Protein AF-A0A9D1E431-F1 (afdb_monomer_lite)

Sequence (85 aa):
MLSVIALVLTIIGALNWLLVGIFTFNFVTWITFGMVWLERLIYILVGIAGIYMLVWLIVSRAHMVEDEKTQRDYKYSQHKTLRNE

Secondary structure (DSSP, 8-state):
-HHHHHHHHHHHHHHHHHHHHHH---HHHHHTTT-HHHHHHHHHHHHHHHHHHHHHHHHHHHHHHHHHHHHHHHHHHHHHHTT--

pLDDT: mean 73.16, std 6.1, range [53.31, 85.0]

Radius of gyration: 22.37 Å; chains: 1; bounding box: 57×23×56 Å

Foldseek 3Di:
DVLVVLVVLLVVVVVQVVCCVPPVDRPLCVVVVNPPVSSVVVVVVSVVSNVVNVVVVVVVVVVVVVVVVVVVVVVVVVVVVVVVD

Organism: NCBI:txid2840821

InterPro domains:
  IPR007211 Protein of unknown function DUF378 [PF04070] (2-57)
  IPR007211 Protein of unknown function DUF378 [PTHR37304] (2-68)

Structure (mmCIF, N/CA/C/O backbone):
data_AF-A0A9D1E431-F1
#
_entry.id   AF-A0A9D1E431-F1
#
loop_
_atom_site.group_PDB
_atom_site.id
_atom_site.type_symbol
_atom_site.label_atom_id
_atom_site.label_alt_id
_atom_site.label_comp_id
_atom_site.label_asym_id
_atom_site.label_entity_id
_atom_site.label_seq_id
_atom_site.pdbx_PDB_ins_code
_atom_site.Cartn_x
_atom_site.Cartn_y
_atom_site.Cartn_z
_atom_site.occupancy
_atom_site.B_iso_or_equiv
_atom_site.auth_seq_id
_atom_site.auth_comp_id
_atom_site.auth_asym_id
_atom_site.auth_atom_id
_atom_site.pdbx_PDB_model_num
ATOM 1 N N . MET A 1 1 ? -7.640 11.940 7.406 1.00 53.31 1 MET A N 1
ATOM 2 C CA . MET A 1 1 ? -6.900 12.381 6.197 1.00 53.31 1 MET A CA 1
ATOM 3 C C . MET A 1 1 ? -5.865 11.348 5.731 1.00 53.31 1 MET A C 1
ATOM 5 O O . MET A 1 1 ? -5.883 11.031 4.551 1.00 53.31 1 MET A O 1
ATOM 9 N N . LEU A 1 2 ? -5.054 10.730 6.611 1.00 55.69 2 LEU A N 1
ATOM 10 C CA . LEU A 1 2 ? -4.149 9.618 6.234 1.00 55.69 2 LEU A CA 1
ATOM 11 C C . LEU A 1 2 ? -4.853 8.393 5.612 1.00 55.69 2 LEU A C 1
ATOM 13 O O . LEU A 1 2 ? -4.291 7.738 4.741 1.00 55.69 2 LEU A O 1
ATOM 17 N N . SER A 1 3 ? -6.095 8.112 6.008 1.00 62.38 3 SER A N 1
ATOM 18 C CA . SER A 1 3 ? -6.887 6.975 5.513 1.00 62.38 3 SER A CA 1
ATOM 19 C C . SER A 1 3 ? -7.114 7.002 3.998 1.00 62.38 3 SER A C 1
ATOM 21 O O . SER A 1 3 ? -7.111 5.960 3.354 1.00 62.38 3 SER A O 1
ATOM 23 N N . VAL A 1 4 ? -7.276 8.196 3.418 1.00 64.94 4 VAL A N 1
ATOM 24 C CA . VAL A 1 4 ? -7.478 8.369 1.971 1.00 64.94 4 VAL A CA 1
ATOM 25 C C . VAL A 1 4 ? -6.174 8.113 1.222 1.00 64.94 4 VAL A C 1
ATOM 27 O O . VAL A 1 4 ? -6.177 7.448 0.194 1.00 64.94 4 VAL A O 1
ATOM 30 N N . ILE A 1 5 ? -5.048 8.574 1.772 1.00 67.19 5 ILE A N 1
ATOM 31 C CA . ILE A 1 5 ? -3.716 8.372 1.188 1.00 67.19 5 ILE A CA 1
ATOM 32 C C . ILE A 1 5 ? -3.367 6.877 1.168 1.00 67.19 5 ILE A C 1
ATOM 34 O O . ILE A 1 5 ? -2.914 6.366 0.145 1.00 67.19 5 ILE A O 1
ATOM 38 N N . ALA A 1 6 ? -3.649 6.154 2.257 1.00 62.28 6 ALA A N 1
ATOM 39 C CA . ALA A 1 6 ? -3.455 4.705 2.325 1.00 62.28 6 ALA A CA 1
ATOM 40 C C . ALA A 1 6 ? -4.344 3.945 1.318 1.00 62.28 6 ALA A C 1
ATOM 42 O O . ALA A 1 6 ? -3.882 3.001 0.673 1.00 62.28 6 ALA A O 1
ATOM 43 N N . LEU A 1 7 ? -5.593 4.398 1.141 1.00 65.12 7 LEU A N 1
ATOM 44 C CA . LEU A 1 7 ? -6.554 3.834 0.188 1.00 65.12 7 LEU A CA 1
ATOM 45 C C . LEU A 1 7 ? -6.127 4.025 -1.260 1.00 65.12 7 LEU A C 1
ATOM 47 O O . LEU A 1 7 ? -6.151 3.075 -2.039 1.00 65.12 7 LEU A O 1
ATOM 51 N N . VAL A 1 8 ? -5.656 5.220 -1.599 1.00 70.38 8 VAL A N 1
ATOM 52 C CA . VAL A 1 8 ? -5.113 5.513 -2.924 1.00 70.38 8 VAL A CA 1
ATOM 53 C C . VAL A 1 8 ? -3.876 4.653 -3.209 1.00 70.38 8 VAL A C 1
ATOM 55 O O . VAL A 1 8 ? -3.816 4.036 -4.269 1.00 70.38 8 VAL A O 1
ATOM 58 N N . LEU A 1 9 ? -2.934 4.520 -2.265 1.00 66.75 9 LEU 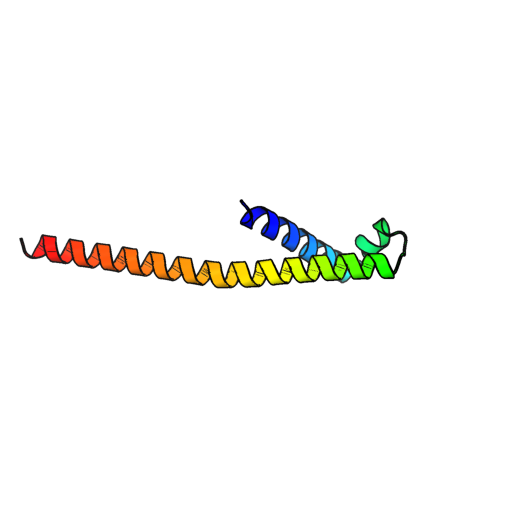A N 1
ATOM 59 C CA . LEU A 1 9 ? -1.743 3.677 -2.464 1.00 66.75 9 LEU A CA 1
ATOM 60 C C . LEU A 1 9 ? -2.086 2.198 -2.692 1.00 66.75 9 LEU A C 1
ATOM 62 O O . LEU A 1 9 ? -1.485 1.550 -3.548 1.00 66.75 9 LEU A O 1
ATOM 66 N N . THR A 1 10 ? -3.066 1.662 -1.967 1.00 70.88 10 THR A N 1
ATOM 67 C CA . THR A 1 10 ? -3.453 0.249 -2.107 1.00 70.88 10 THR A CA 1
ATOM 68 C C . THR A 1 10 ? -4.244 -0.012 -3.382 1.00 70.88 10 THR A C 1
ATOM 70 O O . THR A 1 10 ? -4.038 -1.048 -4.010 1.00 70.88 10 THR A O 1
ATOM 73 N N . ILE A 1 11 ? -5.086 0.930 -3.825 1.00 75.88 11 ILE A N 1
ATOM 74 C CA . ILE A 1 11 ? -5.744 0.847 -5.139 1.00 75.88 11 ILE A CA 1
ATOM 75 C C . ILE A 1 11 ? -4.699 0.856 -6.261 1.00 75.88 11 ILE A C 1
ATOM 77 O O . ILE A 1 11 ? -4.792 0.045 -7.180 1.00 75.88 11 ILE A O 1
ATOM 81 N N . ILE A 1 12 ? -3.677 1.714 -6.170 1.00 76.00 12 ILE A N 1
ATOM 82 C CA . ILE A 1 12 ? -2.576 1.755 -7.145 1.00 76.00 12 ILE A CA 1
ATOM 83 C C . ILE A 1 12 ? -1.818 0.417 -7.168 1.00 76.00 12 ILE A C 1
ATOM 85 O O . ILE A 1 12 ? -1.526 -0.103 -8.245 1.00 76.00 12 ILE A O 1
ATOM 89 N N . GLY A 1 13 ? -1.558 -0.183 -6.001 1.00 71.25 13 GLY A N 1
ATOM 90 C CA . GLY A 1 13 ? -0.968 -1.520 -5.899 1.00 71.25 13 GLY A CA 1
ATOM 91 C C . GLY A 1 13 ? -1.842 -2.606 -6.537 1.00 71.25 13 GLY A C 1
ATOM 92 O O . GLY A 1 13 ? -1.360 -3.368 -7.370 1.00 71.25 13 GLY A O 1
ATOM 93 N N . ALA A 1 14 ? -3.136 -2.650 -6.214 1.00 75.19 14 ALA A N 1
ATOM 94 C CA . ALA A 1 14 ? -4.068 -3.637 -6.762 1.00 75.19 14 ALA A CA 1
ATOM 95 C C . ALA A 1 14 ? -4.221 -3.521 -8.287 1.00 75.19 14 ALA A C 1
ATOM 97 O O . ALA A 1 14 ? -4.235 -4.537 -8.980 1.00 75.19 14 ALA A O 1
ATOM 98 N N . LEU A 1 15 ? -4.276 -2.296 -8.821 1.00 74.31 15 LEU A N 1
ATOM 99 C CA . LEU A 1 15 ? -4.309 -2.057 -10.265 1.00 74.31 15 LEU A CA 1
ATOM 100 C C . LEU A 1 15 ? -3.014 -2.507 -10.946 1.00 74.31 15 LEU A C 1
ATOM 102 O O . LEU A 1 15 ? -3.074 -3.105 -12.016 1.00 74.31 15 LEU A O 1
ATOM 106 N N . ASN A 1 16 ? -1.852 -2.279 -10.327 1.00 70.38 16 ASN A N 1
ATOM 107 C CA . ASN A 1 16 ? -0.580 -2.766 -10.854 1.00 70.38 16 ASN A CA 1
ATOM 108 C C . ASN A 1 16 ? -0.560 -4.303 -10.940 1.00 70.38 16 ASN A C 1
ATOM 110 O O . ASN A 1 16 ? -0.307 -4.850 -12.008 1.00 70.38 16 ASN A O 1
ATOM 114 N N . TRP A 1 17 ? -0.933 -4.995 -9.860 1.00 71.44 17 TRP A N 1
ATOM 115 C CA . TRP A 1 17 ? -1.004 -6.460 -9.837 1.00 71.44 17 TRP A CA 1
ATOM 116 C C . TRP A 1 17 ? -2.049 -7.028 -10.810 1.00 71.44 17 TRP A C 1
ATOM 118 O O . TRP A 1 17 ? -1.813 -8.073 -11.415 1.00 71.44 17 TRP A O 1
ATOM 128 N N . LEU A 1 18 ? -3.171 -6.330 -11.026 1.00 75.38 18 LEU A N 1
ATOM 129 C CA . LEU A 1 18 ? -4.167 -6.686 -12.042 1.00 75.38 18 LEU A CA 1
ATOM 130 C C . LEU A 1 18 ? -3.588 -6.587 -13.464 1.00 75.38 18 LEU A C 1
ATOM 132 O O . LEU A 1 18 ? -3.776 -7.492 -14.275 1.00 75.38 18 LEU A O 1
ATOM 136 N N . LEU A 1 19 ? -2.859 -5.507 -13.761 1.00 67.62 19 LEU A N 1
ATOM 137 C CA . LEU A 1 19 ? -2.199 -5.299 -15.054 1.00 67.62 19 LEU A CA 1
ATOM 138 C C . LEU A 1 19 ? -1.093 -6.337 -15.306 1.00 67.62 19 LEU A C 1
ATOM 140 O O . LEU A 1 19 ? -0.983 -6.859 -16.416 1.00 67.62 19 LEU A O 1
ATOM 144 N N . VAL A 1 20 ? -0.321 -6.691 -14.277 1.00 69.19 20 VAL A N 1
ATOM 145 C CA . VAL A 1 20 ? 0.692 -7.755 -14.351 1.00 69.19 20 VAL A CA 1
ATOM 146 C C . VAL A 1 20 ? 0.044 -9.129 -14.547 1.00 69.19 20 VAL A C 1
ATOM 148 O O . VAL A 1 20 ? 0.542 -9.926 -15.335 1.00 69.19 20 VAL A O 1
ATOM 151 N N . GLY A 1 21 ? -1.088 -9.411 -13.897 1.00 66.00 21 GLY A N 1
ATOM 152 C CA . GLY A 1 21 ? -1.784 -10.695 -14.025 1.00 66.00 21 GLY A CA 1
ATOM 153 C C . GLY A 1 21 ? -2.472 -10.906 -15.377 1.00 66.00 21 GLY A C 1
ATOM 154 O O . GLY A 1 21 ? -2.413 -12.003 -15.925 1.00 66.00 21 GLY A O 1
ATOM 155 N N . ILE A 1 22 ? -3.114 -9.870 -15.926 1.00 71.12 22 ILE A N 1
ATOM 156 C CA . ILE A 1 22 ? -3.886 -9.977 -17.178 1.00 71.12 22 ILE A CA 1
ATOM 157 C C . ILE A 1 22 ? -3.003 -9.747 -18.407 1.00 71.12 22 ILE A C 1
ATOM 159 O O . ILE A 1 22 ? -3.131 -10.453 -19.403 1.00 71.12 22 ILE A O 1
ATOM 163 N N . PHE A 1 23 ? -2.107 -8.762 -18.348 1.00 68.69 23 PHE A N 1
ATOM 164 C CA . PHE A 1 23 ? -1.347 -8.299 -19.511 1.00 68.69 23 PHE A CA 1
ATOM 165 C C . PHE A 1 23 ? 0.155 -8.561 -19.400 1.00 68.69 23 PHE A C 1
ATOM 167 O O . PHE A 1 23 ? 0.891 -8.160 -20.296 1.00 68.69 23 PHE A O 1
ATOM 174 N N . THR A 1 24 ? 0.636 -9.186 -18.310 1.00 64.62 24 THR A N 1
ATOM 175 C CA . THR A 1 24 ? 2.081 -9.287 -17.989 1.00 64.62 24 THR A CA 1
ATOM 176 C C . THR A 1 24 ? 2.816 -7.940 -18.058 1.00 64.62 24 THR A C 1
ATOM 178 O O . THR A 1 24 ? 4.041 -7.880 -18.156 1.00 64.62 24 THR A O 1
ATOM 181 N N . PHE A 1 25 ? 2.069 -6.832 -17.971 1.00 62.97 25 PHE A N 1
ATOM 182 C CA . PHE A 1 25 ? 2.583 -5.487 -18.163 1.00 62.97 25 PHE A CA 1
ATOM 183 C C . PHE A 1 25 ? 2.919 -4.863 -16.813 1.00 62.97 25 PHE A C 1
ATOM 185 O O . PHE A 1 25 ? 2.043 -4.495 -16.031 1.00 62.97 25 PHE A O 1
ATOM 192 N N . ASN A 1 26 ? 4.215 -4.722 -16.555 1.00 68.38 26 ASN A N 1
ATOM 193 C CA . ASN A 1 26 ? 4.723 -4.051 -15.371 1.00 68.38 26 ASN A CA 1
ATOM 194 C C . ASN A 1 26 ? 4.861 -2.545 -15.646 1.00 68.38 26 ASN A C 1
ATOM 196 O O . ASN A 1 26 ? 5.842 -2.097 -16.240 1.00 68.38 26 ASN A O 1
ATOM 200 N N . PHE A 1 27 ? 3.906 -1.744 -15.163 1.00 68.94 27 PHE A N 1
ATOM 201 C CA . PHE A 1 27 ? 3.965 -0.277 -15.281 1.00 68.94 27 PHE A CA 1
ATOM 202 C C . PHE A 1 27 ? 5.225 0.302 -14.610 1.00 68.94 27 PHE A C 1
ATOM 204 O O . PHE A 1 27 ? 5.806 1.275 -15.087 1.00 68.94 27 PHE A O 1
ATOM 211 N N . VAL A 1 28 ? 5.683 -0.337 -13.524 1.00 67.56 28 VAL A N 1
ATOM 212 C CA . VAL A 1 28 ? 6.932 0.023 -12.834 1.00 67.56 28 VAL A CA 1
ATOM 213 C C . VAL A 1 28 ? 8.135 -0.201 -13.750 1.00 67.56 28 VAL A C 1
ATOM 215 O O . VAL A 1 28 ? 8.948 0.698 -13.884 1.00 67.56 28 VAL A O 1
ATOM 218 N N . THR A 1 29 ? 8.221 -1.338 -14.442 1.00 72.12 29 THR A N 1
ATOM 219 C CA . THR A 1 29 ? 9.297 -1.616 -15.413 1.00 72.12 29 THR A CA 1
ATOM 220 C C . THR A 1 29 ? 9.348 -0.602 -16.538 1.00 72.12 29 THR A C 1
ATOM 222 O O . THR A 1 29 ? 10.423 -0.194 -16.978 1.00 72.12 29 THR A O 1
ATOM 225 N N . TRP A 1 30 ? 8.169 -0.183 -16.993 1.00 73.31 30 TRP A N 1
ATOM 226 C CA . TRP A 1 30 ? 8.047 0.789 -18.064 1.00 73.31 30 TRP A CA 1
ATOM 227 C C . TRP A 1 30 ? 8.574 2.169 -17.646 1.00 73.31 30 TRP A C 1
ATOM 229 O O . TRP A 1 30 ? 9.306 2.793 -18.409 1.00 73.31 30 TRP A O 1
ATOM 239 N N . ILE A 1 31 ? 8.283 2.617 -16.417 1.00 77.31 31 ILE A N 1
ATOM 240 C CA . ILE A 1 31 ? 8.765 3.914 -15.913 1.00 77.31 31 ILE A CA 1
ATOM 241 C C . ILE A 1 31 ? 10.221 3.876 -15.427 1.00 77.31 31 ILE A C 1
ATOM 243 O O . ILE A 1 31 ? 10.917 4.886 -15.496 1.00 77.31 31 ILE A O 1
ATOM 247 N N . THR A 1 32 ? 10.708 2.730 -14.946 1.00 73.19 32 THR A N 1
ATOM 248 C CA . THR A 1 32 ? 12.102 2.561 -14.498 1.00 73.19 32 THR A CA 1
ATOM 249 C C . THR A 1 32 ? 13.059 2.233 -15.644 1.00 73.19 32 THR A C 1
ATOM 251 O O . THR A 1 32 ? 14.248 2.026 -15.393 1.00 73.19 32 THR A O 1
ATOM 254 N N . PHE A 1 33 ? 12.563 2.177 -16.888 1.00 74.50 33 PHE A N 1
ATOM 255 C CA . PHE A 1 33 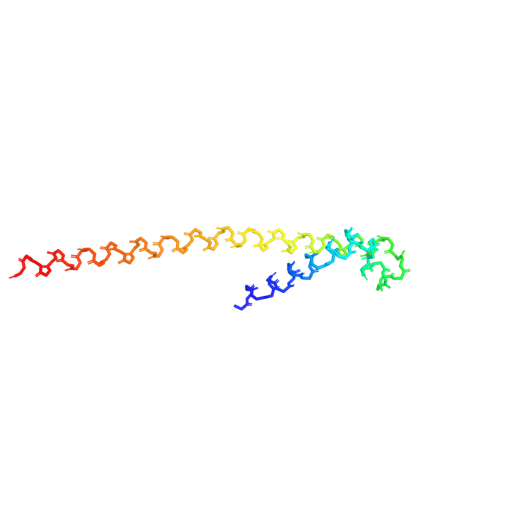? 13.333 1.858 -18.094 1.00 74.50 33 PHE A CA 1
ATOM 256 C C . PHE A 1 33 ? 14.171 0.567 -17.962 1.00 74.50 33 PHE A C 1
ATOM 258 O O . PHE A 1 33 ? 15.258 0.460 -18.527 1.00 74.50 33 PHE A O 1
ATOM 265 N N . GLY A 1 34 ? 13.686 -0.419 -17.197 1.00 71.94 34 GLY A N 1
ATOM 266 C CA . GLY A 1 34 ? 14.368 -1.704 -16.994 1.00 71.94 34 GLY A CA 1
ATOM 267 C C . GLY A 1 34 ? 15.450 -1.726 -15.904 1.00 71.94 34 GLY A C 1
ATOM 268 O O . GLY A 1 34 ? 16.212 -2.691 -15.813 1.00 71.94 34 GLY A O 1
ATOM 269 N N . MET A 1 35 ? 15.542 -0.705 -15.043 1.00 77.56 35 MET A N 1
ATOM 270 C CA . MET A 1 35 ? 16.427 -0.757 -13.874 1.00 77.56 35 MET A CA 1
ATOM 271 C C . MET A 1 35 ? 15.874 -1.686 -12.778 1.00 77.56 35 MET A C 1
ATOM 273 O O . MET A 1 35 ? 15.065 -1.284 -11.941 1.00 77.56 35 MET A O 1
ATOM 277 N N . VAL A 1 36 ? 16.395 -2.917 -12.733 1.00 76.06 36 VAL A N 1
ATOM 278 C CA . VAL A 1 36 ? 15.971 -3.999 -11.815 1.00 76.06 36 VAL A CA 1
ATOM 279 C C . VAL A 1 36 ? 16.052 -3.611 -10.330 1.00 76.06 36 VAL A C 1
ATOM 281 O O . VAL A 1 36 ? 15.234 -4.035 -9.515 1.00 76.06 36 VAL A O 1
ATOM 284 N N . TRP A 1 37 ? 17.042 -2.806 -9.938 1.00 75.88 37 TRP A N 1
ATOM 285 C CA . TRP A 1 37 ? 17.212 -2.387 -8.541 1.00 75.88 37 TRP A CA 1
ATOM 286 C C . TRP A 1 37 ? 16.151 -1.361 -8.108 1.00 75.88 37 TRP A C 1
ATOM 288 O O . TRP A 1 37 ? 15.657 -1.425 -6.982 1.00 75.88 37 TRP A O 1
ATOM 298 N N . LEU A 1 38 ? 15.763 -0.460 -9.015 1.00 73.31 38 LEU A N 1
ATOM 299 C CA . LEU A 1 38 ? 14.782 0.592 -8.758 1.00 73.31 38 LEU A CA 1
ATOM 300 C C . LEU A 1 38 ? 13.355 0.029 -8.725 1.00 73.31 38 LEU A C 1
ATOM 302 O O . LEU A 1 38 ? 12.562 0.403 -7.864 1.00 73.31 38 LEU A O 1
ATOM 306 N N . GLU A 1 39 ? 13.053 -0.940 -9.591 1.00 72.31 39 GLU A N 1
ATOM 307 C CA . GLU A 1 39 ? 11.812 -1.722 -9.523 1.00 72.31 39 GLU A CA 1
ATOM 308 C C . GLU A 1 39 ? 11.615 -2.387 -8.169 1.00 72.31 39 GLU A C 1
ATOM 310 O O . GLU A 1 39 ? 10.548 -2.274 -7.571 1.00 72.31 39 GLU A O 1
ATOM 315 N N . ARG A 1 40 ? 12.650 -3.075 -7.671 1.00 77.19 40 ARG A N 1
ATOM 316 C CA . ARG A 1 40 ? 12.590 -3.766 -6.379 1.00 77.19 40 ARG A CA 1
ATOM 317 C C . ARG A 1 40 ? 12.291 -2.790 -5.251 1.00 77.19 40 ARG A C 1
ATOM 319 O O . ARG A 1 40 ? 11.473 -3.104 -4.393 1.00 77.19 40 ARG A O 1
ATOM 326 N N . LEU A 1 41 ? 12.897 -1.603 -5.276 1.00 79.31 41 LEU A N 1
ATOM 327 C CA . LEU A 1 41 ? 12.626 -0.562 -4.288 1.00 79.31 41 LEU A CA 1
ATOM 328 C C . LEU A 1 41 ? 11.156 -0.116 -4.329 1.00 79.31 41 LEU A C 1
ATOM 330 O O . LEU A 1 41 ? 10.511 -0.042 -3.285 1.00 79.31 41 LEU A O 1
ATOM 334 N N . ILE A 1 42 ? 10.606 0.117 -5.523 1.00 77.75 42 ILE A N 1
ATOM 335 C CA . ILE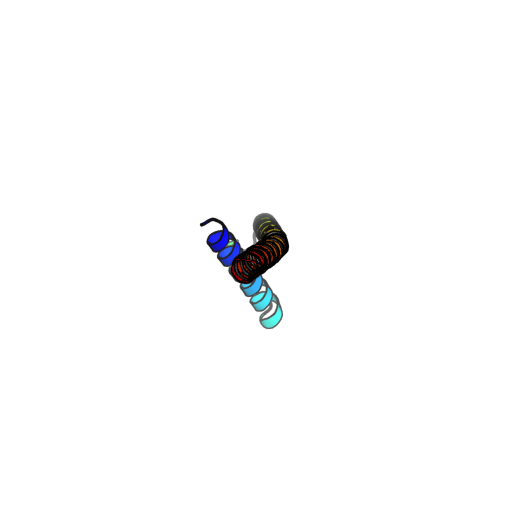 A 1 42 ? 9.201 0.513 -5.699 1.00 77.75 42 ILE A CA 1
ATOM 336 C C . ILE A 1 42 ? 8.261 -0.608 -5.244 1.00 77.75 42 ILE A C 1
ATOM 338 O O . ILE A 1 42 ? 7.308 -0.339 -4.518 1.00 77.75 42 ILE A O 1
ATOM 342 N N . TYR A 1 43 ? 8.544 -1.865 -5.587 1.00 72.19 43 TYR A N 1
ATOM 343 C CA . TYR A 1 43 ? 7.729 -2.996 -5.139 1.00 72.19 43 TYR A CA 1
ATOM 344 C C . TYR A 1 43 ? 7.766 -3.191 -3.624 1.00 72.19 43 TYR A C 1
ATOM 346 O O . TYR A 1 43 ? 6.727 -3.474 -3.030 1.00 72.19 43 TYR A O 1
ATOM 354 N N . ILE A 1 44 ? 8.918 -2.987 -2.981 1.00 77.25 44 ILE A N 1
ATOM 355 C CA . ILE A 1 44 ? 9.030 -3.023 -1.518 1.00 77.25 44 ILE A CA 1
ATOM 356 C C . ILE A 1 44 ? 8.192 -1.898 -0.895 1.00 77.25 44 ILE A C 1
ATOM 358 O O . ILE A 1 44 ? 7.427 -2.155 0.032 1.00 77.25 44 ILE A O 1
ATOM 362 N N . LEU A 1 45 ? 8.267 -0.673 -1.426 1.00 75.88 45 LEU A N 1
ATOM 363 C CA . LEU A 1 45 ? 7.478 0.465 -0.937 1.00 75.88 45 LEU A CA 1
ATOM 364 C C . LEU A 1 45 ? 5.968 0.243 -1.107 1.00 75.88 45 LEU A C 1
ATOM 366 O O . LEU A 1 45 ? 5.200 0.481 -0.174 1.00 75.88 45 LEU A O 1
ATOM 370 N N . VAL A 1 46 ? 5.542 -0.260 -2.268 1.00 76.12 46 VAL A N 1
ATOM 371 C CA . VAL A 1 46 ? 4.139 -0.605 -2.545 1.00 76.12 46 VAL A CA 1
ATOM 372 C C . VAL A 1 46 ? 3.668 -1.740 -1.632 1.00 76.12 46 VAL A C 1
ATOM 374 O O . VAL A 1 46 ? 2.572 -1.664 -1.080 1.00 76.12 46 VAL A O 1
ATOM 377 N N . GLY A 1 47 ? 4.501 -2.762 -1.414 1.00 74.56 47 GLY A N 1
ATOM 378 C CA . GLY A 1 47 ? 4.207 -3.871 -0.505 1.00 74.56 47 GLY A CA 1
ATOM 379 C C . GLY A 1 47 ? 4.026 -3.412 0.943 1.00 74.56 47 GLY A C 1
ATOM 380 O O . GLY A 1 47 ? 3.034 -3.765 1.580 1.00 74.56 47 GLY A O 1
ATOM 381 N N . ILE A 1 48 ? 4.928 -2.564 1.449 1.00 75.69 48 ILE A N 1
ATOM 382 C CA . ILE A 1 48 ? 4.836 -1.989 2.802 1.00 75.69 48 ILE A CA 1
ATOM 383 C C . ILE A 1 48 ? 3.568 -1.141 2.946 1.00 75.69 48 ILE A C 1
ATOM 385 O O . ILE A 1 48 ? 2.861 -1.255 3.949 1.00 75.69 48 ILE A O 1
ATOM 389 N N . ALA A 1 49 ? 3.240 -0.329 1.939 1.00 72.44 49 ALA A N 1
ATOM 390 C CA . ALA A 1 49 ? 2.026 0.479 1.950 1.00 72.44 49 ALA A CA 1
ATOM 391 C C . ALA A 1 49 ? 0.747 -0.374 1.959 1.00 72.44 49 ALA A C 1
ATOM 393 O O . ALA A 1 49 ? -0.177 -0.083 2.721 1.00 72.44 49 ALA A O 1
ATOM 394 N N . GLY A 1 50 ? 0.715 -1.451 1.168 1.00 73.31 50 GLY A N 1
ATOM 395 C CA . GLY A 1 50 ? -0.400 -2.398 1.150 1.00 73.31 50 GLY A CA 1
ATOM 396 C C . GLY A 1 50 ? -0.591 -3.102 2.496 1.00 73.31 50 GLY A C 1
ATOM 397 O O . GLY A 1 50 ? -1.714 -3.183 2.994 1.00 73.31 50 GLY A O 1
ATOM 398 N N . ILE A 1 51 ? 0.500 -3.544 3.135 1.00 75.31 51 ILE A N 1
ATOM 399 C CA . ILE A 1 51 ? 0.456 -4.161 4.472 1.00 75.31 51 ILE A CA 1
ATOM 400 C C . ILE A 1 51 ? -0.054 -3.162 5.516 1.00 75.31 51 ILE A C 1
ATOM 402 O O . ILE A 1 51 ? -0.933 -3.502 6.308 1.00 75.31 51 ILE A O 1
ATOM 406 N N . TYR A 1 52 ? 0.447 -1.923 5.506 1.00 73.81 52 TYR A N 1
ATOM 407 C CA . TYR A 1 52 ? -0.001 -0.889 6.441 1.00 73.81 52 TYR A CA 1
ATOM 408 C C . TYR A 1 52 ? -1.504 -0.619 6.308 1.00 73.81 52 TYR A C 1
ATOM 410 O O . TYR A 1 52 ? -2.211 -0.515 7.312 1.00 73.81 52 TYR A O 1
ATOM 418 N N . MET A 1 53 ? -2.021 -0.570 5.076 1.00 65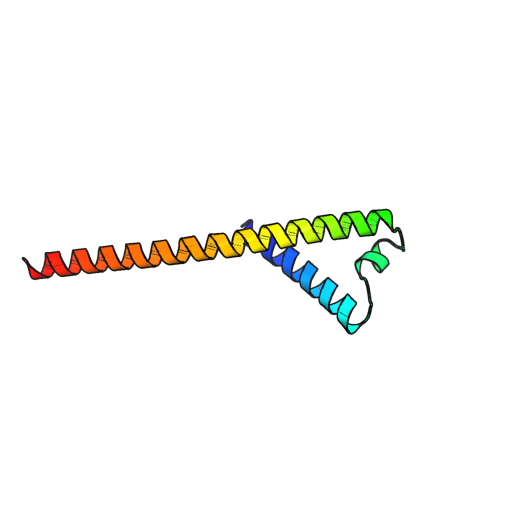.81 53 MET A N 1
ATOM 419 C CA . MET A 1 53 ? -3.451 -0.385 4.860 1.00 65.81 53 MET A CA 1
ATOM 420 C C . MET A 1 53 ? -4.277 -1.597 5.311 1.00 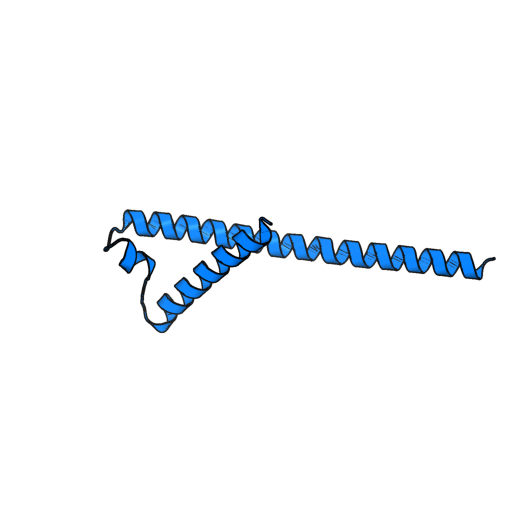65.81 53 MET A C 1
ATOM 422 O O . MET A 1 53 ? -5.344 -1.411 5.895 1.00 65.81 53 MET A O 1
ATOM 426 N N . LEU A 1 54 ? -3.792 -2.822 5.091 1.00 73.19 54 LEU A N 1
ATOM 427 C CA . LEU A 1 54 ? -4.467 -4.035 5.559 1.00 73.19 54 LEU A CA 1
ATOM 428 C C . LEU A 1 54 ? -4.598 -4.039 7.091 1.00 73.19 54 LEU A C 1
ATOM 430 O O . LEU A 1 54 ? -5.689 -4.257 7.618 1.00 73.19 54 LEU A O 1
ATOM 434 N N . VAL A 1 55 ? -3.510 -3.730 7.802 1.00 74.50 55 VAL A N 1
ATOM 435 C CA . VAL A 1 55 ? -3.505 -3.618 9.269 1.00 74.50 55 VAL A CA 1
ATOM 436 C C . VAL A 1 55 ? -4.465 -2.522 9.727 1.00 74.50 55 VAL A C 1
ATOM 438 O O . VAL A 1 55 ? -5.287 -2.753 10.613 1.00 74.50 55 VAL A O 1
ATOM 441 N N . TRP A 1 56 ? -4.423 -1.350 9.087 1.00 72.25 56 TRP A N 1
ATOM 442 C CA . TRP A 1 56 ? -5.323 -0.246 9.413 1.00 72.25 56 TRP A CA 1
ATOM 443 C C . TRP A 1 56 ? -6.797 -0.610 9.198 1.00 72.25 56 TRP A C 1
ATOM 445 O O . TRP A 1 56 ? -7.634 -0.276 10.035 1.00 72.25 56 TRP A O 1
ATOM 455 N N . LEU A 1 57 ? -7.127 -1.327 8.121 1.00 70.94 57 LEU A N 1
ATOM 456 C CA . LEU A 1 57 ? -8.490 -1.775 7.834 1.00 70.94 57 LEU A CA 1
ATOM 457 C C . LEU A 1 57 ? -8.999 -2.752 8.902 1.00 70.94 57 LEU A C 1
ATOM 459 O O . LEU A 1 57 ? -10.131 -2.608 9.363 1.00 70.94 57 LEU A O 1
ATOM 463 N N . ILE A 1 58 ? -8.172 -3.717 9.312 1.00 72.69 58 ILE A N 1
ATOM 464 C CA . ILE A 1 58 ? -8.525 -4.702 10.344 1.00 72.69 58 ILE A CA 1
ATOM 465 C C . ILE A 1 58 ? -8.762 -4.004 11.689 1.00 72.69 58 ILE A C 1
ATOM 467 O O . ILE A 1 58 ? -9.792 -4.223 12.324 1.00 72.69 58 ILE A O 1
ATOM 471 N N . VAL A 1 59 ? -7.859 -3.106 12.089 1.00 77.44 59 VAL A N 1
ATOM 472 C CA . VAL A 1 59 ? -7.985 -2.342 13.341 1.00 77.44 59 VAL A CA 1
ATOM 473 C C . VAL A 1 59 ? -9.198 -1.406 13.306 1.00 77.44 59 VAL A C 1
ATOM 475 O O . VAL A 1 59 ? -9.953 -1.331 14.272 1.00 77.44 59 VAL A O 1
ATOM 478 N N . SER A 1 60 ? -9.455 -0.747 12.173 1.00 71.56 60 SER A N 1
ATOM 479 C CA . SER A 1 60 ? -10.605 0.156 12.022 1.00 71.56 60 SER A CA 1
ATOM 480 C C . SER A 1 60 ? -11.947 -0.572 12.137 1.00 71.56 60 SER A C 1
ATOM 482 O O . SER A 1 60 ? -12.918 0.001 12.627 1.00 71.56 60 SER A O 1
ATOM 484 N N . ARG A 1 61 ? -12.023 -1.844 11.723 1.00 66.38 61 ARG A N 1
ATOM 485 C CA . ARG A 1 61 ? -13.228 -2.672 11.904 1.00 66.38 61 ARG A CA 1
ATOM 486 C C . ARG A 1 61 ? -13.499 -2.983 13.375 1.00 66.38 61 ARG A C 1
ATOM 488 O O . ARG A 1 61 ? -14.664 -3.047 13.750 1.00 66.38 61 ARG A O 1
ATOM 495 N N . ALA A 1 62 ? -12.457 -3.152 14.188 1.00 69.38 62 ALA A N 1
ATOM 496 C CA . ALA A 1 62 ? -12.607 -3.426 15.614 1.00 69.38 62 ALA A CA 1
ATOM 497 C C . ALA A 1 62 ? -13.202 -2.222 16.363 1.00 69.38 62 ALA A C 1
ATOM 499 O O . ALA A 1 62 ? -14.168 -2.391 17.103 1.00 69.38 62 ALA A O 1
ATOM 500 N N . HIS A 1 63 ? -12.714 -1.006 16.088 1.00 71.00 63 HIS A N 1
ATOM 501 C CA . HIS A 1 63 ? -13.255 0.219 16.697 1.00 71.00 63 HIS A CA 1
ATOM 502 C C . HIS A 1 63 ? -14.741 0.444 16.379 1.00 71.00 63 HIS A C 1
ATOM 504 O O . HIS A 1 63 ? -15.519 0.765 17.271 1.00 71.00 63 HIS A O 1
ATOM 510 N N . MET A 1 64 ? -15.169 0.193 15.138 1.00 66.75 64 MET A N 1
ATOM 511 C CA . MET A 1 64 ? -16.572 0.389 14.737 1.00 66.75 64 MET A CA 1
ATOM 512 C C . MET A 1 64 ? -17.556 -0.524 15.490 1.00 66.75 64 MET A C 1
ATOM 514 O O . MET A 1 64 ? -18.713 -0.160 15.686 1.00 66.75 64 MET A O 1
ATOM 518 N N . VAL A 1 65 ? -17.116 -1.713 15.914 1.00 74.19 65 VAL A N 1
ATOM 519 C CA . VAL A 1 65 ? -17.954 -2.655 16.676 1.00 74.19 65 VAL A CA 1
ATOM 520 C C . VAL A 1 65 ? -18.089 -2.225 18.139 1.00 74.19 65 VAL A C 1
ATOM 522 O O . VAL A 1 65 ? -19.131 -2.450 18.757 1.00 74.19 65 VAL A O 1
ATOM 525 N N . GLU A 1 66 ? -17.055 -1.604 18.700 1.00 77.56 66 GLU A N 1
ATOM 526 C CA . GLU A 1 66 ? -17.039 -1.148 20.092 1.00 77.56 66 GLU A CA 1
ATOM 527 C C . GLU A 1 66 ? -17.919 0.095 20.299 1.00 77.56 66 GLU A C 1
ATOM 529 O O . GLU A 1 66 ? -18.688 0.163 21.265 1.00 77.56 66 GLU A O 1
ATOM 534 N N . ASP A 1 67 ? -17.913 1.011 19.327 1.00 76.50 67 ASP A N 1
ATOM 535 C CA . ASP A 1 67 ? -18.782 2.191 19.321 1.00 76.50 67 ASP A CA 1
ATOM 536 C C . ASP A 1 67 ? -20.272 1.814 19.205 1.00 76.50 67 ASP A C 1
ATOM 538 O O . ASP A 1 67 ? -21.115 2.388 19.902 1.00 76.50 67 ASP A O 1
ATOM 542 N N . GLU A 1 68 ? -20.624 0.812 18.383 1.00 81.25 68 GLU A N 1
AT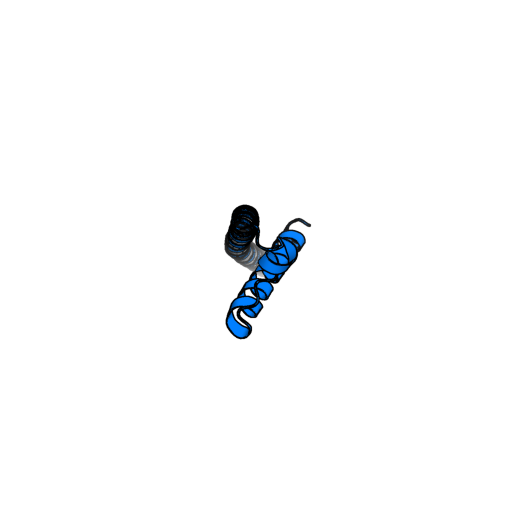OM 543 C CA . GLU A 1 68 ? -22.018 0.354 18.256 1.00 81.25 68 GLU A CA 1
ATOM 544 C C . GLU A 1 68 ? -22.530 -0.272 19.563 1.00 81.25 68 GLU A C 1
ATOM 546 O O . GLU A 1 68 ? -23.648 0.024 19.997 1.00 81.25 68 GLU A O 1
ATOM 551 N N . LYS A 1 69 ? -21.721 -1.117 20.220 1.00 82.56 69 LYS A N 1
ATOM 552 C CA . LYS A 1 69 ? -22.100 -1.738 21.499 1.00 82.56 69 LYS A CA 1
ATOM 553 C C . LYS A 1 69 ? -22.300 -0.693 22.593 1.00 82.56 69 LYS A C 1
ATOM 555 O O . LYS A 1 69 ? -23.336 -0.705 23.254 1.00 82.56 69 LYS A O 1
ATOM 560 N N . THR A 1 70 ? -21.374 0.258 22.707 1.00 82.56 70 THR A N 1
ATOM 561 C CA . THR A 1 70 ? -21.445 1.343 23.697 1.00 82.56 70 THR A CA 1
ATOM 562 C C . THR A 1 70 ? -22.704 2.197 23.509 1.00 82.56 70 THR A C 1
ATOM 564 O O . THR A 1 70 ? -23.399 2.508 24.477 1.00 82.56 70 THR A O 1
ATOM 567 N N . GLN A 1 71 ? -23.061 2.520 22.260 1.00 84.69 71 GLN A N 1
ATOM 568 C CA . GLN A 1 71 ? -24.294 3.246 21.929 1.00 84.69 71 GLN A CA 1
ATOM 569 C C . GLN A 1 71 ? -25.558 2.459 22.296 1.00 84.69 71 GLN A C 1
ATOM 571 O O . GLN A 1 71 ? -26.514 3.025 22.839 1.00 84.69 71 GLN A O 1
ATOM 576 N N . ARG A 1 72 ? -25.586 1.147 22.025 1.00 84.50 72 ARG A N 1
ATOM 577 C CA . ARG A 1 72 ? -26.729 0.303 22.402 1.00 84.50 72 ARG A CA 1
ATOM 578 C C . ARG A 1 72 ? -26.903 0.211 23.909 1.00 84.50 72 ARG A C 1
ATOM 580 O O . ARG A 1 72 ? -28.039 0.314 24.371 1.00 84.50 72 ARG A O 1
ATOM 587 N N . ASP A 1 73 ? -25.814 0.054 24.651 1.00 85.00 73 ASP A N 1
ATOM 588 C CA . ASP A 1 73 ? -25.856 -0.059 26.108 1.00 85.00 73 ASP A CA 1
ATOM 589 C C . ASP A 1 73 ? -26.334 1.245 26.755 1.00 85.00 73 ASP A C 1
ATOM 591 O O . ASP A 1 73 ? -27.202 1.222 27.633 1.00 85.00 73 ASP A O 1
ATOM 595 N N . TYR A 1 74 ? -25.884 2.395 26.243 1.00 83.75 74 TYR A N 1
ATOM 596 C CA . TYR A 1 74 ? -26.403 3.699 26.663 1.00 83.75 74 TYR A CA 1
ATOM 597 C C . TYR A 1 74 ? -27.911 3.823 26.415 1.00 83.75 74 TYR A C 1
ATOM 599 O O . TYR A 1 74 ? -28.664 4.244 27.298 1.00 83.75 74 TYR A O 1
ATOM 607 N N . LYS A 1 75 ? -28.371 3.411 25.228 1.00 81.50 75 LYS A N 1
ATOM 608 C CA . LYS A 1 75 ? -29.789 3.460 24.847 1.00 81.50 75 LYS A CA 1
ATOM 609 C C . LYS A 1 75 ? -30.656 2.512 25.686 1.00 81.50 75 LYS A C 1
ATOM 611 O O . LYS A 1 75 ? -31.788 2.861 26.017 1.00 81.50 75 LYS A O 1
ATOM 616 N N . TYR A 1 76 ? -30.132 1.347 26.066 1.00 82.44 76 TYR A N 1
ATOM 617 C CA . TYR A 1 76 ? -30.800 0.407 26.972 1.00 82.44 76 TYR A CA 1
ATOM 618 C C . TYR A 1 76 ? -30.921 0.957 28.394 1.00 82.44 76 TYR A C 1
ATOM 620 O O . TYR A 1 76 ? -31.986 0.849 29.003 1.00 82.44 76 TYR A O 1
ATOM 628 N N . SER A 1 77 ? -29.846 1.557 28.912 1.00 79.75 77 SER A N 1
ATOM 629 C CA . SER A 1 77 ? -29.819 2.124 30.262 1.00 79.75 77 SER A CA 1
ATOM 630 C C . SER A 1 77 ? -30.822 3.274 30.400 1.00 79.75 77 SER A C 1
ATOM 632 O O . SER A 1 77 ? -31.652 3.255 31.307 1.00 79.75 77 SER A O 1
ATOM 634 N N . GLN A 1 78 ? -30.849 4.182 29.417 1.00 82.75 78 GLN A N 1
ATOM 635 C CA . GLN A 1 78 ? -31.801 5.297 29.336 1.00 82.75 78 GLN A CA 1
ATOM 636 C C . GLN A 1 78 ? -33.266 4.840 29.313 1.00 82.75 78 GLN A C 1
ATOM 638 O O . GLN A 1 78 ? -34.097 5.337 30.071 1.00 82.75 78 GLN A O 1
ATOM 643 N N . HIS A 1 79 ? -33.599 3.853 28.478 1.00 77.12 79 HIS A N 1
ATOM 644 C CA . HIS A 1 79 ? -34.967 3.328 28.426 1.00 77.12 79 HIS A CA 1
ATOM 645 C C . HIS A 1 79 ? -35.400 2.653 29.731 1.00 77.12 79 HIS A C 1
ATOM 647 O O . HIS A 1 79 ? -36.591 2.625 30.039 1.00 77.12 79 HIS A O 1
ATOM 653 N N . LYS A 1 80 ? -34.453 2.088 30.488 1.00 80.44 80 LYS A N 1
ATOM 654 C CA . LYS A 1 80 ? -34.740 1.432 31.763 1.00 80.44 80 LYS A CA 1
ATOM 655 C C . LYS A 1 80 ? -34.976 2.449 32.879 1.00 80.44 80 LYS A C 1
ATOM 657 O O . LYS A 1 80 ? -35.869 2.222 33.684 1.00 80.44 80 LYS A O 1
ATOM 662 N N . THR A 1 81 ? -34.240 3.560 32.908 1.00 77.38 81 THR A N 1
ATOM 663 C CA . THR A 1 81 ? -34.490 4.667 33.849 1.00 77.38 81 THR A CA 1
ATOM 664 C C . THR A 1 81 ? -35.846 5.325 33.606 1.00 77.38 81 THR A C 1
ATOM 666 O O . THR A 1 81 ? -36.623 5.428 34.544 1.00 77.38 81 THR A O 1
ATOM 669 N N . LEU A 1 82 ? -36.202 5.612 32.349 1.00 77.06 82 LEU A N 1
ATOM 670 C CA . LEU A 1 82 ? -37.488 6.237 31.991 1.00 77.06 82 LEU A CA 1
ATOM 671 C C . LEU A 1 82 ? -38.723 5.358 32.260 1.00 77.06 82 LEU A C 1
ATOM 673 O O . LEU A 1 82 ? -39.842 5.854 32.254 1.00 77.06 82 LEU A O 1
ATOM 677 N N . ARG A 1 83 ? -38.547 4.040 32.426 1.00 74.81 83 ARG A N 1
ATOM 678 C CA . ARG A 1 83 ? -39.640 3.114 32.770 1.00 74.81 83 ARG A CA 1
ATOM 679 C C . ARG A 1 83 ? -39.852 2.981 34.280 1.00 74.81 83 ARG A C 1
ATOM 681 O O . ARG A 1 83 ? -40.853 2.405 34.695 1.00 74.81 83 ARG A O 1
ATOM 688 N N . ASN A 1 84 ? -38.884 3.426 35.076 1.00 72.19 84 ASN A N 1
ATOM 689 C CA . ASN A 1 84 ? -38.886 3.276 36.529 1.00 72.19 84 ASN A CA 1
ATOM 690 C C . ASN A 1 84 ? -39.174 4.605 37.261 1.00 72.19 84 ASN A C 1
ATOM 692 O O . ASN A 1 84 ? -39.182 4.601 38.491 1.00 72.19 84 ASN A O 1
ATOM 696 N N . GLU A 1 85 ? -39.388 5.699 36.522 1.00 66.56 85 GLU A N 1
ATOM 697 C CA . GLU A 1 85 ? -39.963 6.978 36.979 1.00 66.56 85 GLU A CA 1
ATOM 698 C C . GLU A 1 85 ? -41.464 7.027 36.666 1.00 66.56 85 GLU A C 1
ATOM 700 O O . GLU A 1 85 ? -42.216 7.565 37.509 1.00 66.56 85 GLU A O 1
#